Protein AF-B3RI06-F1 (afdb_monomer)

Nearest PDB structures (foldseek):
  4jod-assembly1_A  TM=9.596E-01  e=6.379E-06  Homo sapiens
  4joc-assembly1_A  TM=9.443E-01  e=1.162E-04  Homo sapiens

Secondary structure (DSSP, 8-state):
----------B--SSPPTTSPPP--BHHHHTPPPGGG--------TTS-SPPP-TTHHHHSSS-BPTTBPBTTPBPHHHHHHHHHHHHHHHIIIIIIT--S-SS--GGG-

Solvent-accessible surface area (backbone atoms only — not comparable to full-atom values): 7057 Å² total; per-residue (Å²): 140,85,88,86,89,79,80,82,53,50,51,42,59,74,70,82,68,84,100,53,87,77,69,78,40,45,35,89,66,37,63,45,82,56,79,93,69,68,71,95,79,83,74,54,33,98,87,70,47,71,58,68,84,71,71,61,57,67,77,48,52,76,85,40,70,41,55,52,64,27,53,28,54,39,71,22,38,69,11,53,49,52,50,51,55,49,50,50,54,50,40,50,49,35,28,73,70,59,66,73,47,69,97,60,96,50,83,93,80,110

Foldseek 3Di:
DDDDDDDFFDWAAQDDDPPDDFDADACVAWVDDDPVLDDDDAAADPVRHHHDDPPPCVVRFDPDQGHNGDGHGGHTPRRSVVVVVVVVVCCCPCCVPPVQDDPDDDPVSD

InterPro domains:
  IPR000560 Histidine phosphatase superfamily, clade-2 [PF00328] (3-106)
  IPR029033 Histidine phosphatase superfamily [G3DSA:3.40.50.1240] (1-110)
  IPR029033 Histidine phosphatase superfamily [SSF53254] (2-106)
  IPR050645 Histidine Acid Phosphatase [PTHR11567] (2-104)

Structure (mmCIF, N/CA/C/O backbone):
data_AF-B3RI06-F1
#
_entry.id   AF-B3RI06-F1
#
loop_
_atom_site.group_PDB
_atom_site.id
_atom_site.type_symbol
_atom_site.label_atom_id
_atom_site.label_alt_id
_atom_site.label_comp_id
_atom_site.label_asym_id
_atom_site.label_entity_id
_atom_site.label_seq_id
_atom_site.pdbx_PDB_ins_code
_atom_site.Cartn_x
_atom_site.Cartn_y
_atom_site.Cartn_z
_atom_site.occupancy
_atom_site.B_iso_or_equiv
_atom_site.auth_seq_id
_atom_site.auth_comp_id
_atom_site.auth_asym_id
_atom_site.auth_atom_id
_atom_site.pdbx_PDB_model_num
ATOM 1 N N . MET A 1 1 ? -16.740 -8.409 15.756 1.00 88.62 1 MET A N 1
ATOM 2 C CA . MET A 1 1 ? -15.385 -8.820 15.325 1.00 88.62 1 MET A CA 1
ATOM 3 C C . MET A 1 1 ? -15.342 -8.844 13.807 1.00 88.62 1 MET A C 1
ATOM 5 O O . MET A 1 1 ? -16.287 -9.336 13.200 1.00 88.62 1 MET A O 1
ATOM 9 N N . ALA A 1 2 ? -14.279 -8.312 13.210 1.00 94.56 2 ALA A N 1
ATOM 10 C CA . ALA A 1 2 ? -14.019 -8.367 11.774 1.00 94.56 2 ALA A CA 1
ATOM 11 C C . ALA A 1 2 ? -12.557 -8.783 11.551 1.00 94.56 2 ALA A C 1
ATOM 13 O O . ALA A 1 2 ? -11.704 -8.475 12.375 1.00 94.56 2 ALA A O 1
ATOM 14 N N . SER A 1 3 ? -12.273 -9.495 10.461 1.00 95.94 3 SER A N 1
ATOM 15 C CA . SER A 1 3 ? -10.911 -9.832 10.037 1.00 95.94 3 SER A CA 1
ATOM 16 C C . SER A 1 3 ? -10.780 -9.517 8.555 1.00 95.94 3 SER A C 1
ATOM 18 O O . SER A 1 3 ? -11.674 -9.839 7.769 1.00 95.94 3 SER A O 1
ATOM 20 N N . VAL A 1 4 ? -9.694 -8.842 8.186 1.00 96.12 4 VAL A N 1
ATOM 21 C CA . VAL A 1 4 ? -9.482 -8.312 6.840 1.00 96.12 4 VAL A CA 1
ATOM 22 C C . VAL A 1 4 ? -8.105 -8.759 6.364 1.00 96.12 4 VAL A C 1
ATOM 24 O O . VAL A 1 4 ? -7.084 -8.313 6.877 1.00 96.12 4 VAL A O 1
ATOM 27 N N . VAL A 1 5 ? -8.078 -9.659 5.380 1.00 97.81 5 VAL A N 1
ATOM 28 C CA . VAL A 1 5 ? -6.846 -10.120 4.725 1.00 97.81 5 VAL A CA 1
ATOM 29 C C . VAL A 1 5 ? -6.794 -9.501 3.338 1.00 97.81 5 VAL A C 1
ATOM 31 O O . VAL A 1 5 ? -7.712 -9.677 2.538 1.00 97.81 5 VAL A O 1
ATOM 34 N N . ILE A 1 6 ? -5.731 -8.749 3.061 1.00 97.56 6 ILE A N 1
ATOM 35 C CA . ILE A 1 6 ? -5.614 -7.939 1.846 1.00 97.56 6 ILE A CA 1
ATOM 36 C C . ILE A 1 6 ? -4.292 -8.208 1.149 1.00 97.56 6 ILE A C 1
ATOM 38 O O . ILE A 1 6 ? -3.263 -8.457 1.776 1.00 97.56 6 ILE A O 1
ATOM 42 N N . ARG A 1 7 ? -4.320 -8.119 -0.179 1.00 97.88 7 ARG A N 1
ATOM 43 C CA . ARG A 1 7 ? -3.106 -7.997 -0.979 1.00 97.88 7 ARG A CA 1
ATOM 44 C C . ARG A 1 7 ? -2.698 -6.525 -1.035 1.00 97.88 7 ARG A C 1
ATOM 46 O O . ARG A 1 7 ? -3.546 -5.641 -0.973 1.00 97.88 7 ARG A O 1
ATOM 53 N N . HIS A 1 8 ? -1.403 -6.279 -1.207 1.00 96.88 8 HIS A N 1
ATOM 54 C CA . HIS A 1 8 ? -0.880 -4.960 -1.561 1.00 96.88 8 HIS A CA 1
ATOM 55 C C . HIS A 1 8 ? -1.549 -4.399 -2.837 1.00 96.88 8 HIS A C 1
ATOM 57 O O . HIS A 1 8 ? -2.010 -5.159 -3.697 1.00 96.88 8 HIS A O 1
ATOM 63 N N . GLY A 1 9 ? -1.509 -3.075 -3.001 1.00 97.56 9 GLY A N 1
ATOM 64 C CA . GLY A 1 9 ? -1.920 -2.395 -4.232 1.00 97.56 9 GLY A CA 1
ATOM 65 C C . GLY A 1 9 ? -0.992 -2.666 -5.424 1.00 97.56 9 GLY A C 1
ATOM 66 O O . GLY A 1 9 ? -0.087 -3.503 -5.367 1.00 97.56 9 GLY A O 1
ATOM 67 N N . SER A 1 10 ? -1.219 -1.953 -6.524 1.00 97.50 10 SER A N 1
ATOM 68 C CA . SER A 1 10 ? -0.447 -2.075 -7.769 1.00 97.50 10 SER A CA 1
ATOM 69 C C . SER A 1 10 ? 1.034 -1.723 -7.590 1.00 97.50 10 SER A C 1
ATOM 71 O O . SER A 1 10 ? 1.383 -0.670 -7.048 1.00 97.50 10 SER A O 1
ATOM 73 N N . ARG A 1 11 ? 1.913 -2.597 -8.091 1.00 95.00 11 ARG A N 1
ATOM 74 C CA . ARG A 1 11 ? 3.374 -2.492 -7.964 1.00 95.00 11 ARG A CA 1
ATOM 75 C C . ARG A 1 11 ? 4.062 -2.550 -9.324 1.00 95.00 11 ARG A C 1
ATOM 77 O O . ARG A 1 11 ? 3.479 -3.053 -10.284 1.00 95.00 11 ARG A O 1
ATOM 84 N N . THR A 1 12 ? 5.310 -2.098 -9.385 1.00 93.62 12 THR A N 1
ATOM 85 C CA . THR A 1 12 ? 6.201 -2.403 -10.509 1.00 93.62 12 THR A CA 1
ATOM 86 C C . THR A 1 12 ? 6.465 -3.914 -10.567 1.00 93.62 12 THR A C 1
ATOM 88 O O . THR A 1 12 ? 6.370 -4.611 -9.546 1.00 93.62 12 THR A O 1
ATOM 91 N N . PRO A 1 13 ? 6.752 -4.475 -11.753 1.00 91.31 13 PRO A N 1
ATOM 92 C CA . PRO A 1 13 ? 6.988 -5.900 -11.896 1.00 91.31 13 PRO A CA 1
ATOM 93 C C . PRO A 1 13 ? 8.223 -6.329 -11.107 1.00 91.31 13 PRO A C 1
ATOM 95 O O . PRO A 1 13 ? 9.190 -5.590 -10.956 1.00 91.31 13 PRO A O 1
ATOM 98 N N . VAL 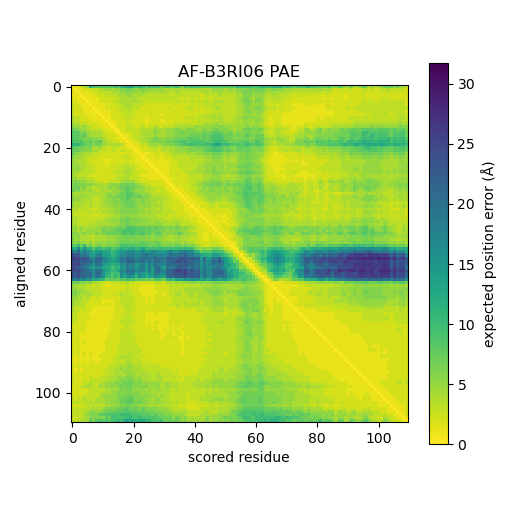A 1 14 ? 8.183 -7.563 -10.618 1.00 87.38 14 VAL A N 1
ATOM 99 C CA . VAL A 1 14 ? 9.303 -8.194 -9.907 1.00 87.38 14 VAL A CA 1
ATOM 100 C C . VAL A 1 14 ? 10.366 -8.714 -10.883 1.00 87.38 14 VAL A C 1
ATOM 102 O O . VAL A 1 14 ? 11.554 -8.753 -10.573 1.00 87.38 14 VAL A O 1
ATOM 105 N N . ALA A 1 15 ? 9.944 -9.117 -12.079 1.00 83.94 15 ALA A N 1
ATOM 106 C CA . ALA A 1 15 ? 10.814 -9.599 -13.137 1.00 83.94 15 ALA A CA 1
ATOM 107 C C . ALA A 1 15 ? 10.301 -9.111 -14.492 1.00 83.94 15 ALA A C 1
ATOM 109 O O . ALA A 1 15 ? 9.101 -8.910 -14.680 1.00 83.94 15 ALA A O 1
ATOM 110 N N . THR A 1 16 ? 11.221 -8.935 -15.431 1.00 86.19 16 THR A N 1
ATOM 111 C CA . THR A 1 16 ? 10.913 -8.619 -16.823 1.00 86.19 16 THR A CA 1
ATOM 112 C C . THR A 1 16 ? 10.733 -9.901 -17.627 1.00 86.19 16 THR A C 1
ATOM 114 O O . THR A 1 16 ? 11.309 -10.944 -17.307 1.00 86.19 16 THR A O 1
ATOM 117 N N . THR A 1 17 ? 9.928 -9.828 -18.682 1.00 87.38 17 THR A N 1
ATOM 118 C CA . THR A 1 17 ? 9.761 -10.936 -19.622 1.00 87.38 17 THR A CA 1
ATOM 119 C C . THR A 1 17 ? 10.968 -10.985 -20.565 1.00 87.38 17 THR A C 1
ATOM 121 O O . THR A 1 17 ? 11.254 -9.977 -21.217 1.00 87.38 17 THR A O 1
ATOM 124 N N . PRO A 1 18 ? 11.687 -12.119 -20.663 1.00 87.25 18 PRO A N 1
ATOM 125 C CA . PRO A 1 18 ? 12.792 -12.263 -21.607 1.00 87.25 18 PRO A CA 1
ATOM 126 C C . PRO A 1 18 ? 12.326 -12.061 -23.052 1.00 87.25 18 PRO A C 1
ATOM 128 O O . PRO A 1 18 ? 11.214 -12.450 -23.402 1.00 87.25 18 PRO A O 1
ATOM 131 N N . ASN A 1 19 ? 13.194 -11.499 -23.898 1.00 90.12 19 ASN A N 1
ATOM 132 C CA . ASN A 1 19 ? 12.952 -11.305 -25.336 1.00 90.12 19 ASN A CA 1
ATOM 133 C C . ASN A 1 19 ? 11.704 -10.466 -25.673 1.00 90.12 19 ASN A C 1
ATOM 135 O O . ASN A 1 19 ? 11.150 -10.588 -26.762 1.00 90.12 19 ASN A O 1
ATOM 139 N N . CYS A 1 20 ? 11.269 -9.613 -24.745 1.00 90.38 20 CYS A N 1
ATOM 140 C CA . CYS A 1 20 ? 10.166 -8.683 -24.941 1.00 90.38 20 CYS A CA 1
ATOM 141 C C . CYS A 1 20 ? 10.651 -7.249 -24.724 1.00 90.38 20 CYS A C 1
ATOM 143 O O . CYS A 1 20 ? 11.519 -6.992 -23.881 1.00 90.38 20 CYS A O 1
ATOM 145 N N . GLU A 1 21 ? 10.083 -6.306 -25.472 1.00 92.38 21 GLU A N 1
ATOM 146 C CA . GLU A 1 21 ? 10.329 -4.893 -25.223 1.00 92.38 21 GLU A CA 1
ATOM 147 C C . GLU A 1 21 ? 9.819 -4.510 -23.826 1.00 92.38 21 GLU A C 1
ATOM 149 O O . GLU A 1 21 ? 8.685 -4.802 -23.444 1.00 92.38 21 GLU A O 1
ATOM 154 N N . GLN A 1 22 ? 10.668 -3.838 -23.047 1.00 91.00 22 GLN A N 1
ATOM 155 C CA . GLN A 1 22 ? 10.277 -3.354 -21.730 1.00 91.00 22 GLN A CA 1
ATOM 156 C C . GLN A 1 22 ? 9.443 -2.075 -21.839 1.00 91.00 22 GLN A C 1
ATOM 158 O O . GLN A 1 22 ? 9.837 -1.108 -22.502 1.00 91.00 22 GLN A O 1
ATOM 163 N N . ALA A 1 23 ? 8.336 -2.047 -21.095 1.00 93.50 23 ALA A N 1
ATOM 164 C CA . ALA A 1 23 ? 7.603 -0.820 -20.812 1.00 93.50 23 ALA A CA 1
ATOM 165 C C . ALA A 1 23 ? 8.480 0.174 -20.032 1.00 93.50 23 ALA A C 1
ATOM 167 O O . ALA A 1 23 ? 9.400 -0.221 -19.313 1.00 93.50 23 ALA A O 1
ATOM 168 N N . ASN A 1 24 ? 8.183 1.465 -20.172 1.00 95.50 24 ASN A N 1
ATOM 169 C CA . ASN A 1 24 ? 8.847 2.509 -19.401 1.00 95.50 24 ASN A CA 1
ATOM 170 C C . ASN A 1 24 ? 8.169 2.689 -18.032 1.00 95.50 24 ASN A C 1
ATOM 172 O O . ASN A 1 24 ? 7.019 3.114 -17.955 1.00 95.50 24 ASN A O 1
ATOM 176 N N . TRP A 1 25 ? 8.897 2.388 -16.964 1.00 94.88 25 TRP A N 1
ATOM 177 C CA . TRP A 1 25 ? 8.513 2.547 -15.564 1.00 94.88 25 TRP A CA 1
ATOM 178 C C . TRP A 1 25 ? 9.189 3.792 -14.987 1.00 94.88 25 TRP A C 1
ATOM 180 O O . TRP A 1 25 ? 10.208 3.686 -14.308 1.00 94.88 25 TRP A O 1
ATOM 190 N N . ASP A 1 26 ? 8.640 4.966 -15.300 1.00 96.81 26 ASP A N 1
ATOM 191 C CA . ASP A 1 26 ? 9.187 6.265 -14.890 1.00 96.81 26 ASP A CA 1
ATOM 192 C C . ASP A 1 26 ? 9.117 6.462 -13.368 1.00 96.81 26 ASP A C 1
ATOM 194 O O . ASP A 1 26 ? 8.035 6.634 -12.792 1.00 96.81 26 ASP A O 1
ATOM 198 N N . SER A 1 27 ? 10.278 6.462 -12.712 1.00 95.12 27 SER A N 1
ATOM 199 C CA . SER A 1 27 ? 10.368 6.605 -11.257 1.00 95.12 27 SER A CA 1
ATOM 200 C C . SER A 1 27 ? 9.915 7.969 -10.749 1.00 95.12 27 SER A C 1
ATOM 202 O O . SER A 1 27 ? 9.423 8.050 -9.626 1.00 95.12 27 SER A O 1
ATOM 204 N N . SER A 1 28 ? 10.040 9.025 -11.559 1.00 96.06 28 SER A N 1
ATOM 205 C CA . SER A 1 28 ? 9.639 10.381 -11.163 1.00 96.06 28 SER A CA 1
ATOM 206 C C . SER A 1 28 ? 8.121 10.531 -11.035 1.00 96.06 28 SER A C 1
ATOM 208 O O . SER A 1 28 ? 7.643 11.399 -10.306 1.00 96.06 28 SER A O 1
ATOM 210 N N . ILE A 1 29 ? 7.359 9.660 -11.702 1.00 94.69 29 ILE A N 1
ATOM 211 C CA . ILE A 1 29 ? 5.893 9.662 -11.695 1.00 94.69 29 ILE A CA 1
ATOM 212 C C . ILE A 1 29 ? 5.358 8.557 -10.781 1.00 94.69 29 ILE A C 1
ATOM 214 O O . ILE A 1 29 ? 4.442 8.778 -9.990 1.00 94.69 29 ILE A O 1
ATOM 218 N N . LEU A 1 30 ? 5.915 7.349 -10.884 1.00 96.31 30 LEU A N 1
ATOM 219 C CA . LEU A 1 30 ? 5.331 6.164 -10.257 1.00 96.31 30 LEU A CA 1
ATOM 220 C C . LEU A 1 30 ? 5.651 6.028 -8.769 1.00 96.31 30 LEU A C 1
ATOM 222 O O . LEU A 1 30 ? 4.840 5.442 -8.053 1.00 96.31 30 LEU A O 1
ATOM 226 N N . LEU A 1 31 ? 6.799 6.536 -8.310 1.00 93.94 31 LEU A N 1
ATOM 227 C CA . LEU A 1 31 ? 7.271 6.382 -6.927 1.00 93.94 31 LEU A CA 1
ATOM 228 C C . LEU A 1 31 ? 7.040 7.638 -6.075 1.00 93.94 31 LEU A C 1
ATOM 230 O O . LEU A 1 31 ? 7.743 7.868 -5.094 1.00 93.94 31 LEU A O 1
ATOM 234 N N . GLN A 1 32 ? 6.058 8.457 -6.448 1.00 93.81 32 GLN A N 1
ATOM 235 C CA . GLN A 1 32 ? 5.634 9.597 -5.640 1.00 93.81 32 GLN A CA 1
ATOM 236 C C . GLN A 1 32 ? 4.832 9.146 -4.411 1.00 93.81 32 GLN A C 1
ATOM 238 O O . GLN A 1 32 ? 4.150 8.118 -4.434 1.00 93.81 32 GLN A O 1
ATOM 243 N N . THR A 1 33 ? 4.872 9.953 -3.354 1.00 90.56 33 THR A N 1
ATOM 244 C CA . THR A 1 33 ? 4.048 9.773 -2.152 1.00 90.56 33 THR A CA 1
ATOM 245 C C . THR A 1 33 ? 2.709 10.479 -2.326 1.00 90.56 33 THR A C 1
ATOM 247 O O . THR A 1 33 ? 2.678 11.655 -2.684 1.00 90.56 33 THR A O 1
ATOM 250 N N . LEU A 1 34 ? 1.602 9.793 -2.034 1.00 93.00 34 LEU A N 1
ATOM 251 C CA . LEU A 1 34 ? 0.293 10.434 -1.923 1.00 93.00 34 LEU A CA 1
ATOM 252 C C . LEU A 1 34 ? 0.191 11.211 -0.602 1.00 93.00 34 LEU A C 1
ATOM 254 O O . LEU A 1 34 ? 0.211 10.580 0.455 1.00 93.00 34 LEU A O 1
ATOM 258 N N . PRO A 1 35 ? 0.011 12.547 -0.622 1.00 92.44 35 PRO A N 1
ATOM 259 C CA . PRO A 1 35 ? -0.016 13.344 0.607 1.00 92.44 35 PRO A CA 1
ATOM 260 C C . PRO A 1 35 ? -1.112 12.917 1.590 1.00 92.44 35 PRO A C 1
ATOM 262 O O . PRO A 1 35 ? -0.900 12.909 2.795 1.00 92.44 35 PRO A O 1
ATOM 265 N N . HIS A 1 36 ? -2.282 12.513 1.089 1.00 92.38 36 HIS A N 1
ATOM 266 C CA . HIS A 1 36 ? -3.402 12.049 1.919 1.00 92.38 36 HIS A CA 1
ATOM 267 C C . HIS A 1 36 ? -3.295 10.583 2.357 1.00 92.38 36 HIS A C 1
ATOM 269 O O . HIS A 1 36 ? -4.190 10.093 3.042 1.00 92.38 36 HIS A O 1
ATOM 275 N N . ALA A 1 37 ? -2.246 9.877 1.937 1.00 91.56 37 ALA A N 1
ATOM 276 C CA . ALA A 1 37 ? -1.917 8.540 2.419 1.00 91.56 37 ALA A CA 1
ATOM 277 C C . ALA A 1 37 ? -0.771 8.562 3.444 1.00 91.56 37 ALA A C 1
ATOM 279 O O . ALA A 1 37 ? -0.399 7.502 3.947 1.00 91.56 37 ALA A O 1
ATOM 280 N N . ASP A 1 38 ? -0.209 9.740 3.744 1.00 91.38 38 ASP A N 1
ATOM 281 C CA . ASP A 1 38 ? 0.861 9.867 4.725 1.00 91.38 38 ASP A CA 1
ATOM 282 C C . ASP A 1 38 ? 0.331 9.577 6.132 1.00 91.38 38 ASP A C 1
ATOM 284 O O . ASP A 1 38 ? -0.621 10.192 6.618 1.00 91.38 38 ASP A O 1
ATOM 288 N N . CYS A 1 39 ? 0.927 8.577 6.770 1.00 91.31 39 CYS A N 1
ATOM 289 C CA . CYS A 1 39 ? 0.521 8.093 8.077 1.00 91.31 39 CYS A CA 1
ATOM 290 C C . CYS A 1 39 ? 1.769 7.607 8.822 1.00 91.31 39 CYS A C 1
ATOM 292 O O . CYS A 1 39 ? 2.316 6.548 8.484 1.00 91.31 39 CYS A O 1
ATOM 294 N N . PRO A 1 40 ? 2.245 8.365 9.826 1.00 93.69 40 PRO A N 1
ATOM 295 C CA . PRO A 1 40 ? 3.386 7.959 10.630 1.00 93.69 40 PRO A CA 1
ATOM 296 C C . PRO A 1 40 ? 3.114 6.625 11.324 1.00 93.69 40 PRO A C 1
ATOM 298 O O . PRO A 1 40 ? 2.138 6.474 12.056 1.00 93.69 40 PRO A O 1
ATOM 301 N N . HIS A 1 41 ? 3.996 5.655 11.107 1.00 93.50 41 HIS A N 1
ATOM 302 C CA . HIS A 1 41 ? 3.888 4.326 11.695 1.00 93.50 41 HIS A CA 1
ATOM 303 C C . HIS A 1 41 ? 5.273 3.767 12.023 1.00 93.50 41 HIS A C 1
ATOM 305 O O . HIS A 1 41 ? 6.290 4.211 11.487 1.00 93.50 41 HIS A O 1
ATOM 311 N N . LYS A 1 42 ? 5.310 2.775 12.917 1.00 94.19 42 LYS A N 1
ATOM 312 C CA . LYS A 1 42 ? 6.527 2.055 13.298 1.00 94.19 42 LYS A CA 1
ATOM 313 C C . LYS A 1 42 ? 6.329 0.565 13.062 1.00 94.19 42 LYS A C 1
ATOM 315 O O . LYS A 1 42 ? 5.326 -0.001 13.483 1.00 94.19 42 LYS A O 1
ATOM 320 N N . VAL A 1 43 ? 7.313 -0.068 12.433 1.00 93.19 43 VAL A N 1
ATOM 321 C CA . VAL A 1 43 ? 7.369 -1.525 12.289 1.00 93.19 43 VAL A CA 1
ATOM 322 C C . VAL A 1 43 ? 8.169 -2.104 13.457 1.00 93.19 43 VAL A C 1
ATOM 324 O O . VAL A 1 43 ? 9.247 -1.608 13.786 1.00 93.19 43 VAL A O 1
ATOM 327 N N . VAL A 1 44 ? 7.629 -3.139 14.097 1.00 94.75 44 VAL A N 1
ATOM 328 C CA . VAL A 1 44 ? 8.230 -3.844 15.241 1.00 94.75 44 VAL A CA 1
ATOM 329 C C . VAL A 1 44 ? 8.104 -5.354 15.049 1.00 94.75 44 VAL A C 1
ATOM 331 O O . VAL A 1 44 ? 7.324 -5.816 14.212 1.00 94.75 44 VAL A O 1
ATOM 334 N N . SER A 1 45 ? 8.887 -6.131 15.791 1.00 94.81 45 SER A N 1
ATOM 335 C CA . SER A 1 45 ? 8.709 -7.583 15.876 1.00 94.81 45 SER A CA 1
ATOM 336 C C . SER A 1 45 ? 7.462 -7.950 16.695 1.00 94.81 45 SER A C 1
ATOM 338 O O . SER A 1 45 ? 6.866 -7.107 17.365 1.00 94.81 45 SER A O 1
ATOM 340 N N . LEU A 1 46 ? 7.051 -9.223 16.643 1.00 94.62 46 LEU A N 1
ATOM 341 C CA . LEU A 1 46 ? 5.840 -9.713 17.324 1.00 94.62 46 LEU A CA 1
ATOM 342 C C . LEU A 1 46 ? 5.888 -9.565 18.855 1.00 94.62 46 LEU A C 1
ATOM 344 O O . LEU A 1 46 ? 4.847 -9.464 19.491 1.00 94.62 46 LEU A O 1
ATOM 348 N N . ASP A 1 47 ? 7.083 -9.543 19.438 1.00 95.31 47 ASP A N 1
ATOM 349 C CA . ASP A 1 47 ? 7.341 -9.310 20.863 1.00 95.31 47 ASP A CA 1
ATOM 350 C C . ASP A 1 47 ? 7.491 -7.815 21.216 1.00 95.31 47 ASP A C 1
ATOM 352 O O . ASP A 1 47 ? 7.864 -7.475 22.337 1.00 95.31 47 ASP A O 1
ATOM 356 N N . GLY A 1 48 ? 7.221 -6.908 20.269 1.00 92.94 48 GLY A N 1
ATOM 357 C CA . GLY A 1 48 ? 7.369 -5.459 20.447 1.00 92.94 48 GLY A CA 1
ATOM 358 C C . GLY A 1 48 ? 8.815 -4.956 20.367 1.00 92.94 48 GLY A C 1
ATOM 359 O O . GLY A 1 48 ? 9.071 -3.770 20.588 1.00 92.94 48 GLY A O 1
ATOM 360 N N . GLY A 1 49 ? 9.760 -5.839 20.043 1.00 94.94 49 GLY A N 1
ATOM 361 C CA . GLY A 1 49 ? 11.163 -5.517 19.817 1.00 94.94 49 GLY A CA 1
ATOM 362 C C . GLY A 1 49 ? 11.435 -4.746 18.510 1.00 94.94 49 GLY A C 1
ATOM 363 O O . GLY A 1 49 ? 10.527 -4.231 17.849 1.00 94.94 49 GLY A O 1
ATOM 364 N N . PRO A 1 50 ? 12.715 -4.602 18.127 1.00 94.75 50 PRO A N 1
ATOM 365 C CA . PRO A 1 50 ? 13.100 -3.881 16.917 1.00 94.75 50 PRO A CA 1
ATOM 366 C C . PRO A 1 50 ? 12.568 -4.551 15.641 1.00 94.75 50 PRO A C 1
ATOM 368 O O . PRO A 1 50 ? 12.323 -5.755 15.600 1.00 94.75 50 PRO A O 1
ATOM 371 N N . GLN A 1 51 ? 12.428 -3.762 14.571 1.00 92.69 51 GLN A N 1
ATOM 372 C CA . GLN A 1 51 ? 12.045 -4.262 13.250 1.00 92.69 51 GLN A CA 1
ATOM 373 C C . GLN A 1 51 ? 12.968 -5.421 12.816 1.00 92.69 51 GLN A C 1
ATOM 375 O O . GLN A 1 51 ? 14.188 -5.232 12.760 1.00 92.69 51 GLN A O 1
ATOM 380 N N . PRO A 1 52 ? 12.416 -6.601 12.473 1.00 89.94 52 PRO A N 1
ATOM 381 C CA . PRO A 1 52 ? 13.203 -7.712 11.951 1.00 89.94 52 PRO A 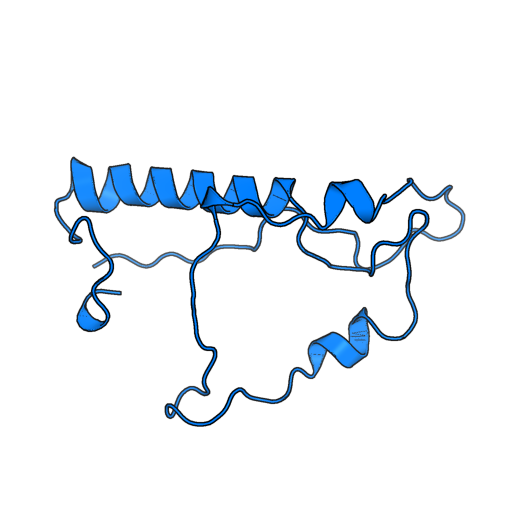CA 1
ATOM 382 C C . PRO A 1 52 ? 13.938 -7.345 10.652 1.00 89.94 52 PRO A C 1
ATOM 384 O O . PRO A 1 52 ? 13.445 -6.516 9.879 1.00 89.94 52 PRO A O 1
ATOM 387 N N . PRO A 1 53 ? 15.084 -7.983 10.358 1.00 85.56 53 PRO A N 1
ATOM 388 C CA . PRO A 1 53 ? 15.813 -7.730 9.122 1.00 85.56 53 PRO A CA 1
ATOM 389 C C . PRO A 1 53 ? 14.946 -8.032 7.892 1.00 85.56 53 PRO A C 1
ATOM 391 O O . PRO A 1 53 ? 14.337 -9.098 7.770 1.00 85.56 53 PRO A O 1
ATOM 394 N N . LEU A 1 54 ? 14.914 -7.084 6.953 1.00 78.06 54 LEU A N 1
ATOM 395 C CA . LEU A 1 54 ? 14.191 -7.202 5.688 1.00 78.06 54 LEU A CA 1
ATOM 396 C C . LEU A 1 54 ? 14.973 -8.096 4.716 1.00 78.06 54 LEU A C 1
ATOM 398 O O . LEU A 1 54 ? 15.671 -7.630 3.820 1.00 78.06 54 LEU A O 1
ATOM 402 N N . ASN A 1 55 ? 14.844 -9.412 4.874 1.00 67.12 55 ASN A N 1
ATOM 403 C CA . ASN A 1 55 ? 15.524 -10.377 4.001 1.00 67.12 55 ASN A CA 1
ATOM 404 C C . ASN A 1 55 ? 15.018 -10.335 2.540 1.00 67.12 55 ASN A C 1
ATOM 406 O O . ASN A 1 55 ? 15.701 -10.815 1.638 1.00 67.12 55 ASN A O 1
ATOM 410 N N . PHE A 1 56 ? 13.840 -9.748 2.288 1.00 59.78 56 PHE A N 1
ATOM 411 C CA . PHE A 1 56 ? 13.234 -9.650 0.953 1.00 59.78 56 PHE A CA 1
ATOM 412 C C . PHE A 1 56 ? 13.824 -8.539 0.078 1.00 59.78 56 PHE A C 1
ATOM 414 O O . PHE A 1 56 ? 13.927 -8.724 -1.136 1.00 59.78 56 PHE A O 1
ATOM 421 N N . ASP A 1 57 ? 14.272 -7.427 0.665 1.00 54.78 57 ASP A N 1
ATOM 422 C CA . ASP A 1 57 ? 14.871 -6.333 -0.109 1.00 54.78 57 ASP A CA 1
ATOM 423 C C . ASP A 1 57 ? 16.185 -6.761 -0.771 1.00 54.78 57 ASP A C 1
ATOM 425 O O . ASP A 1 57 ? 16.525 -6.298 -1.857 1.00 54.78 57 ASP A O 1
ATOM 429 N N . LEU A 1 58 ? 16.888 -7.726 -0.177 1.00 50.03 58 LEU A N 1
ATOM 430 C CA . LEU A 1 58 ? 18.113 -8.295 -0.735 1.00 50.03 58 LEU A CA 1
ATOM 431 C C . LEU A 1 58 ? 17.873 -9.195 -1.957 1.00 50.03 58 LEU A C 1
ATOM 433 O O . LEU A 1 58 ? 18.762 -9.291 -2.798 1.00 50.03 58 LEU A O 1
ATOM 437 N N . ALA A 1 59 ? 16.701 -9.828 -2.074 1.00 53.50 59 ALA A N 1
ATOM 438 C CA . ALA A 1 59 ? 16.387 -10.749 -3.170 1.00 53.50 59 ALA A CA 1
ATOM 439 C C . ALA A 1 59 ? 15.756 -10.051 -4.389 1.00 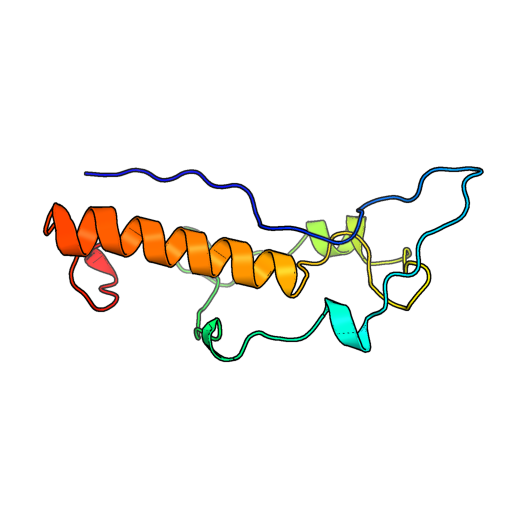53.50 59 ALA A C 1
ATOM 441 O O . ALA A 1 59 ? 15.897 -10.534 -5.512 1.00 53.50 59 ALA A O 1
ATOM 442 N N . TYR A 1 60 ? 15.065 -8.923 -4.178 1.00 55.88 60 TYR A N 1
ATOM 443 C CA . TYR A 1 60 ? 14.347 -8.205 -5.236 1.00 55.88 60 TYR A CA 1
ATOM 444 C C . TYR A 1 60 ? 15.030 -6.910 -5.700 1.00 55.88 60 TYR A C 1
ATOM 446 O O . TYR A 1 60 ? 14.921 -6.583 -6.881 1.00 55.88 60 TYR A O 1
ATOM 454 N N . ASN A 1 61 ? 15.747 -6.188 -4.825 1.00 55.56 61 ASN A N 1
ATOM 455 C CA . ASN A 1 61 ? 16.216 -4.831 -5.143 1.00 55.56 61 ASN A CA 1
ATOM 456 C C . ASN A 1 61 ? 17.663 -4.729 -5.629 1.00 55.56 61 ASN A C 1
ATOM 458 O O . ASN A 1 61 ? 18.001 -3.708 -6.220 1.00 55.56 61 ASN A O 1
ATOM 462 N N . LYS A 1 62 ? 18.534 -5.718 -5.388 1.00 53.06 62 LYS A N 1
ATOM 463 C CA . LYS A 1 62 ? 19.975 -5.474 -5.574 1.00 53.06 62 LYS A CA 1
ATOM 464 C C . LYS A 1 62 ? 20.398 -5.208 -7.024 1.00 53.06 62 LYS A C 1
ATOM 466 O O . LYS A 1 62 ? 21.262 -4.364 -7.216 1.00 53.06 62 LYS A O 1
ATOM 471 N N . ASP A 1 63 ? 19.746 -5.816 -8.023 1.00 56.06 63 ASP A N 1
ATOM 472 C CA . ASP A 1 63 ? 20.301 -5.827 -9.391 1.00 56.06 63 A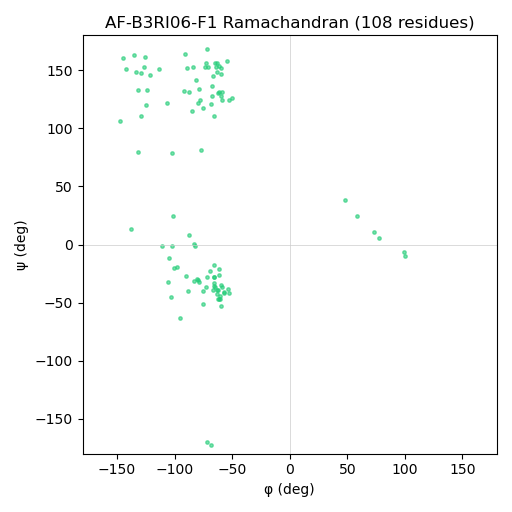SP A CA 1
ATOM 473 C C . ASP A 1 63 ? 19.287 -5.584 -10.533 1.00 56.06 63 ASP A C 1
ATOM 475 O O . ASP A 1 63 ? 19.599 -5.841 -11.696 1.00 56.06 63 ASP A O 1
ATOM 479 N N . LYS A 1 64 ? 18.057 -5.113 -10.258 1.00 73.56 64 LYS A N 1
ATOM 480 C CA . LYS A 1 64 ? 17.017 -4.942 -11.302 1.00 73.56 64 LYS A CA 1
ATOM 481 C C . LYS A 1 64 ? 16.324 -3.583 -11.259 1.00 73.56 64 LYS A C 1
ATOM 483 O O . LYS A 1 64 ? 15.194 -3.451 -10.790 1.00 73.56 64 LYS A O 1
ATOM 488 N N . VAL A 1 65 ? 17.001 -2.583 -11.816 1.00 88.44 65 VAL A N 1
ATOM 489 C CA . VAL A 1 65 ? 16.374 -1.316 -12.207 1.00 88.44 65 VAL A CA 1
ATOM 490 C C . VAL A 1 65 ? 15.660 -1.527 -13.543 1.00 88.44 65 VAL A C 1
ATOM 492 O O . VAL A 1 65 ? 16.268 -1.948 -14.527 1.00 88.44 65 VAL A O 1
ATOM 495 N N . LEU A 1 66 ? 14.354 -1.280 -13.566 1.00 91.25 66 LEU A N 1
ATOM 496 C CA . LEU A 1 66 ? 13.525 -1.367 -14.764 1.00 91.25 66 LEU A CA 1
ATOM 497 C C . LEU A 1 66 ? 13.820 -0.182 -15.695 1.00 91.25 66 LEU A C 1
ATOM 499 O O . LEU A 1 66 ? 14.238 0.888 -15.245 1.00 91.25 66 LEU A O 1
ATOM 503 N N . LYS A 1 67 ? 13.544 -0.337 -16.998 1.00 93.69 67 LYS A N 1
ATOM 504 C CA . LYS A 1 67 ? 13.530 0.800 -17.937 1.00 93.69 67 LYS A CA 1
ATOM 505 C C . LYS A 1 67 ? 12.663 1.920 -17.347 1.00 93.69 67 LYS A C 1
ATOM 507 O O . LYS A 1 67 ? 11.524 1.650 -16.990 1.00 93.69 67 LYS A O 1
ATOM 512 N N . GLY A 1 68 ? 13.200 3.135 -17.231 1.00 93.56 68 GLY A N 1
ATOM 513 C CA . GLY A 1 68 ? 12.525 4.280 -16.597 1.00 93.56 68 GLY A CA 1
ATOM 514 C C . GLY A 1 68 ? 12.935 4.565 -15.144 1.00 93.56 68 GLY A C 1
ATOM 515 O O . GLY A 1 68 ? 12.555 5.601 -14.606 1.00 93.56 68 GLY A O 1
ATOM 516 N N . GLY A 1 69 ? 13.755 3.706 -14.528 1.00 92.50 69 GLY A N 1
ATOM 517 C CA . GLY A 1 69 ? 14.431 3.994 -13.255 1.00 92.50 69 GLY A CA 1
ATOM 518 C C . GLY A 1 69 ? 13.786 3.382 -12.011 1.00 92.50 69 GLY A C 1
ATOM 519 O O . GLY A 1 69 ? 14.405 3.381 -10.949 1.00 92.50 69 GLY A O 1
ATOM 520 N N . CYS A 1 70 ? 12.583 2.814 -12.110 1.00 92.44 70 CYS A N 1
ATOM 521 C CA . CYS A 1 70 ? 11.965 2.128 -10.975 1.00 92.44 70 CYS A CA 1
ATOM 522 C C . CYS A 1 70 ? 12.710 0.836 -10.589 1.00 92.44 70 CYS A C 1
ATOM 524 O O . CYS A 1 70 ? 12.968 0.003 -11.463 1.00 92.44 70 CYS A O 1
ATOM 526 N N . PRO A 1 71 ? 12.942 0.569 -9.292 1.00 90.00 71 PRO A N 1
ATOM 527 C CA . PRO A 1 71 ? 13.270 -0.773 -8.828 1.00 90.00 71 PRO A CA 1
ATOM 528 C C . PRO A 1 71 ? 12.096 -1.739 -9.050 1.00 90.00 71 PRO A C 1
ATOM 530 O O . PRO A 1 71 ? 10.926 -1.337 -9.125 1.00 90.00 71 PRO A O 1
ATOM 533 N N . GLY A 1 72 ? 12.406 -3.029 -9.146 1.00 89.44 72 GLY A N 1
ATOM 534 C CA . GLY A 1 72 ? 11.398 -4.078 -9.240 1.00 89.44 72 GLY A CA 1
ATOM 535 C C . GLY A 1 72 ? 10.561 -4.215 -7.964 1.00 89.44 72 GLY A C 1
ATOM 536 O O . GLY A 1 72 ? 11.052 -4.056 -6.850 1.00 89.44 72 GLY A O 1
ATOM 537 N N . GLY A 1 73 ? 9.279 -4.541 -8.122 1.00 89.81 73 GLY A N 1
ATOM 538 C CA . GLY A 1 73 ? 8.388 -4.869 -7.010 1.00 89.81 73 GLY A CA 1
ATOM 539 C C . GLY A 1 73 ? 7.931 -3.709 -6.117 1.00 89.81 73 GLY A C 1
ATOM 540 O O . GLY A 1 73 ? 7.325 -3.991 -5.085 1.00 89.81 73 GLY A O 1
ATOM 541 N N . GLN A 1 74 ? 8.158 -2.452 -6.494 1.00 91.81 74 GLN A N 1
ATOM 542 C CA . GLN A 1 74 ? 7.849 -1.263 -5.691 1.00 91.81 74 GLN A CA 1
ATOM 543 C C . GLN A 1 74 ? 6.379 -0.850 -5.784 1.00 91.81 74 GLN A C 1
ATOM 545 O O . GLN A 1 74 ? 5.778 -0.919 -6.857 1.00 91.81 74 GLN A O 1
ATOM 550 N N . LEU A 1 75 ? 5.788 -0.407 -4.670 1.00 94.69 75 LEU A N 1
ATOM 551 C CA . LEU A 1 75 ? 4.420 0.120 -4.650 1.00 94.69 75 LEU A CA 1
ATOM 552 C C . LEU A 1 75 ? 4.348 1.446 -5.415 1.00 94.69 75 LEU A C 1
ATOM 554 O O . LEU A 1 75 ? 5.119 2.362 -5.156 1.00 94.69 75 LEU A O 1
ATOM 558 N N . THR A 1 76 ? 3.408 1.538 -6.353 1.00 96.62 76 THR A N 1
ATOM 559 C CA . THR A 1 76 ? 3.222 2.740 -7.181 1.00 96.62 76 THR A CA 1
ATOM 560 C C . THR A 1 76 ? 2.229 3.713 -6.549 1.00 96.62 76 THR A C 1
ATOM 562 O O . THR A 1 76 ? 1.419 3.307 -5.715 1.00 96.62 76 THR A O 1
ATOM 565 N N . ILE A 1 77 ? 2.213 4.969 -7.005 1.00 97.19 77 ILE A N 1
ATOM 566 C CA . ILE A 1 77 ? 1.203 5.969 -6.617 1.00 97.19 77 ILE A CA 1
ATOM 567 C C . ILE A 1 77 ? -0.237 5.464 -6.849 1.00 97.19 77 ILE A C 1
ATOM 569 O O . ILE A 1 77 ? -1.106 5.630 -5.997 1.00 97.19 77 ILE A O 1
ATOM 573 N N . LEU A 1 78 ? -0.483 4.735 -7.947 1.00 97.31 78 LEU A N 1
ATOM 574 C CA . LEU A 1 78 ? -1.769 4.075 -8.202 1.00 97.31 78 LEU A CA 1
ATOM 575 C C . LEU A 1 78 ? -2.073 3.007 -7.144 1.00 97.31 78 LEU A C 1
ATOM 577 O O . LEU A 1 78 ? -3.204 2.886 -6.677 1.00 97.31 78 LEU A O 1
ATOM 581 N N . GLY A 1 79 ? -1.064 2.220 -6.769 1.00 97.75 79 GLY A N 1
ATOM 582 C CA . GLY A 1 79 ? -1.188 1.220 -5.717 1.00 97.75 79 GLY A CA 1
ATOM 583 C C . GLY A 1 79 ? -1.512 1.830 -4.359 1.00 97.75 79 GLY A C 1
ATOM 584 O O . GLY A 1 79 ? -2.340 1.276 -3.643 1.00 97.75 79 GLY A O 1
ATOM 585 N N . GLN A 1 80 ? -0.919 2.976 -4.027 1.00 97.50 80 GLN A N 1
ATOM 586 C CA . GLN A 1 80 ? -1.258 3.723 -2.814 1.00 97.50 80 GLN A CA 1
ATOM 587 C C . GLN A 1 80 ? -2.727 4.177 -2.842 1.00 97.50 80 GLN A C 1
ATOM 589 O O . GLN A 1 80 ? -3.458 3.920 -1.887 1.00 97.50 80 GLN A O 1
ATOM 594 N N . GLU A 1 81 ? -3.200 4.753 -3.953 1.00 97.94 81 GLU A N 1
ATOM 595 C CA . GLU A 1 81 ? -4.588 5.228 -4.068 1.00 97.94 81 GLU A CA 1
ATOM 596 C C . GLU A 1 81 ? -5.595 4.076 -3.942 1.00 97.94 81 GLU A C 1
ATOM 598 O O . GLU A 1 81 ? -6.611 4.200 -3.262 1.00 97.94 81 GLU A O 1
ATOM 603 N N . GLN A 1 82 ? -5.292 2.909 -4.518 1.00 98.38 82 GLN A N 1
ATOM 604 C CA . GLN A 1 82 ? -6.116 1.706 -4.351 1.00 98.38 82 GLN A CA 1
ATOM 605 C C . GLN A 1 82 ? -6.293 1.325 -2.873 1.00 98.38 82 GLN A C 1
ATOM 607 O O . GLN A 1 82 ? -7.398 0.964 -2.462 1.00 98.38 82 GLN A O 1
ATOM 612 N N . MET A 1 83 ? -5.231 1.433 -2.068 1.00 98.19 83 MET A N 1
ATOM 613 C CA . MET A 1 83 ? -5.290 1.130 -0.635 1.00 98.19 83 MET A CA 1
ATOM 614 C C . MET A 1 83 ? -6.057 2.198 0.148 1.00 98.19 83 MET A C 1
ATOM 616 O O . M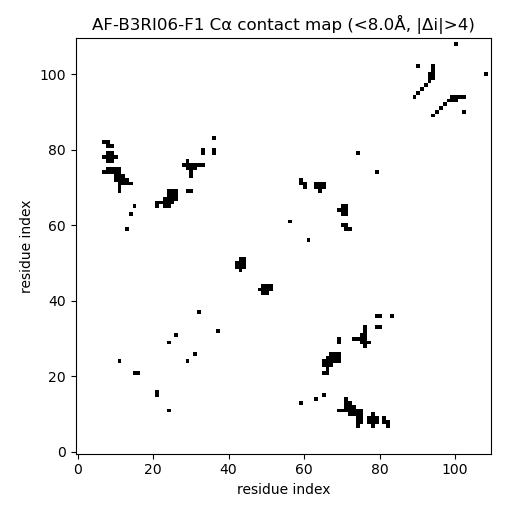ET A 1 83 ? -6.825 1.853 1.044 1.00 98.19 83 MET A O 1
ATOM 620 N N . VAL A 1 84 ? -5.929 3.474 -0.229 1.00 98.06 84 VAL A N 1
ATOM 621 C CA . VAL A 1 84 ? -6.740 4.564 0.341 1.00 98.06 84 VAL A CA 1
ATOM 622 C C . VAL A 1 84 ? -8.226 4.319 0.083 1.00 98.06 84 VAL A C 1
ATOM 624 O O . VAL A 1 84 ? -9.041 4.412 1.000 1.00 98.06 84 VAL A O 1
ATOM 627 N N . GLN A 1 85 ? -8.597 3.972 -1.150 1.00 98.44 85 GLN A N 1
ATOM 628 C CA . GLN A 1 85 ? -9.992 3.711 -1.510 1.00 98.44 85 GLN A CA 1
ATOM 629 C C . GLN A 1 85 ? -10.546 2.472 -0.800 1.00 98.44 85 GLN A C 1
ATOM 631 O O . GLN A 1 85 ? -11.698 2.470 -0.364 1.00 98.44 85 GLN A O 1
ATOM 636 N N . LEU A 1 86 ? -9.723 1.437 -0.604 1.00 98.25 86 LEU A N 1
ATOM 637 C CA . LEU A 1 86 ? -10.088 0.311 0.252 1.00 98.25 86 LEU A CA 1
ATOM 638 C C . LEU A 1 86 ? -10.335 0.767 1.699 1.00 98.25 86 LEU A C 1
ATOM 640 O O . LEU A 1 86 ? -11.366 0.419 2.268 1.00 98.25 86 LEU A O 1
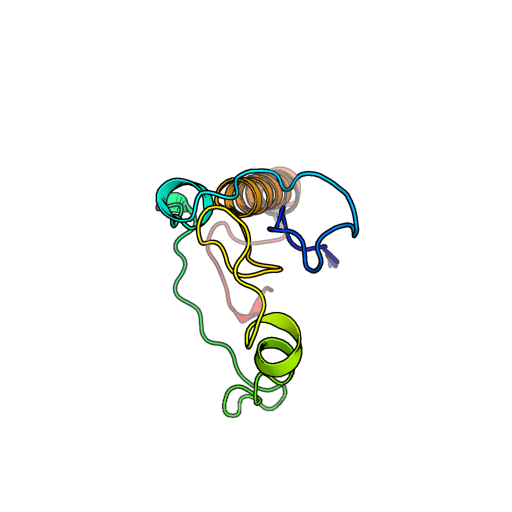ATOM 644 N N . GLY A 1 87 ? -9.447 1.586 2.268 1.00 97.44 87 GLY A N 1
ATOM 645 C CA . GLY A 1 87 ? -9.607 2.153 3.611 1.00 97.44 87 GLY A CA 1
ATOM 646 C C . GLY A 1 87 ? -10.903 2.953 3.774 1.00 97.44 87 GLY A C 1
ATOM 647 O O . GLY A 1 87 ? -11.614 2.773 4.761 1.00 97.44 87 GLY A O 1
ATOM 648 N N . LYS A 1 88 ? -11.276 3.760 2.771 1.00 98.06 88 LYS A N 1
ATOM 649 C CA . LYS A 1 88 ? -12.558 4.490 2.747 1.00 98.06 88 LYS A CA 1
ATOM 650 C C . LYS A 1 88 ? -13.761 3.548 2.789 1.00 98.06 88 LYS A C 1
ATOM 652 O O . LYS A 1 88 ? -14.661 3.747 3.596 1.00 98.06 88 LYS A O 1
ATOM 657 N N . ARG A 1 89 ? -13.742 2.466 2.006 1.00 98.38 89 ARG A N 1
ATOM 658 C CA . ARG A 1 89 ? -14.815 1.454 2.024 1.00 98.38 89 ARG A CA 1
ATOM 659 C C . ARG A 1 89 ? -14.902 0.712 3.359 1.00 98.38 89 ARG A C 1
ATOM 661 O O . ARG A 1 89 ? -15.995 0.379 3.809 1.00 98.38 89 ARG A O 1
ATOM 668 N N . LEU A 1 90 ? -13.762 0.439 3.997 1.00 97.94 90 LEU A N 1
ATOM 669 C CA . LEU A 1 90 ? -13.728 -0.165 5.332 1.00 97.94 90 LEU A CA 1
ATOM 670 C C . LEU A 1 90 ?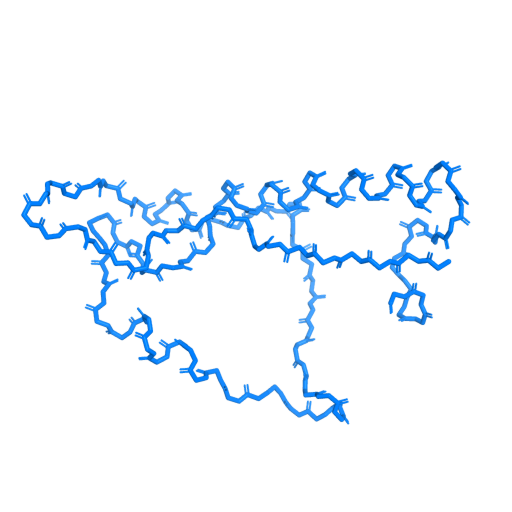 -14.293 0.794 6.387 1.00 97.94 90 LEU A C 1
ATOM 672 O O . LEU A 1 90 ? -15.044 0.348 7.251 1.00 97.94 90 LEU A O 1
ATOM 676 N N . ARG A 1 91 ? -14.004 2.097 6.281 1.00 97.94 91 ARG A N 1
ATOM 677 C CA . ARG A 1 91 ? -14.609 3.139 7.121 1.00 97.94 91 ARG A CA 1
ATOM 678 C C . ARG A 1 91 ? -16.127 3.179 6.960 1.00 97.94 91 ARG A C 1
ATOM 680 O O . ARG A 1 91 ? -16.827 3.029 7.954 1.00 97.94 91 ARG A O 1
ATOM 687 N N . GLU A 1 92 ? -16.628 3.281 5.731 1.00 98.44 92 GLU A N 1
ATOM 688 C CA . GLU A 1 92 ? -18.074 3.276 5.457 1.00 98.44 92 GLU A CA 1
ATOM 689 C C . GLU A 1 92 ? -18.761 2.058 6.086 1.00 98.44 92 GLU A C 1
ATOM 691 O O . GLU A 1 92 ? -19.841 2.153 6.666 1.00 98.44 92 GLU A O 1
ATOM 696 N N . ARG A 1 93 ? -18.120 0.887 5.998 1.00 98.00 93 ARG A N 1
ATOM 697 C CA . ARG A 1 93 ? -18.689 -0.356 6.512 1.00 98.00 93 ARG A CA 1
ATOM 698 C C . ARG A 1 93 ? -18.632 -0.456 8.033 1.00 98.00 93 ARG A C 1
ATOM 700 O O . ARG A 1 93 ? -19.635 -0.801 8.648 1.00 98.00 93 ARG A O 1
ATOM 707 N N . TYR A 1 94 ? -17.465 -0.241 8.631 1.00 98.00 94 TYR A N 1
ATOM 708 C CA . TYR A 1 94 ? -17.213 -0.593 10.031 1.00 98.00 94 TYR A CA 1
ATOM 709 C C . TYR A 1 94 ? -17.301 0.587 10.994 1.00 98.00 94 TYR A C 1
ATOM 711 O O . TYR A 1 94 ? -17.530 0.361 12.176 1.00 98.00 94 TYR A O 1
ATOM 719 N N . ILE A 1 95 ? -17.178 1.819 10.507 1.00 97.50 95 ILE A N 1
ATOM 720 C CA . ILE A 1 95 ? -17.409 3.021 11.309 1.00 97.50 95 ILE A CA 1
ATOM 721 C C . ILE A 1 95 ? -18.849 3.474 11.067 1.00 97.50 95 ILE A C 1
ATOM 723 O O . ILE A 1 95 ? -19.673 3.359 11.965 1.00 97.50 95 ILE A O 1
ATOM 727 N N . ASP A 1 96 ? -19.193 3.858 9.836 1.00 97.94 96 ASP A N 1
ATOM 728 C CA . ASP A 1 96 ? -20.443 4.591 9.588 1.00 97.94 96 ASP A CA 1
ATOM 729 C C . ASP A 1 96 ? -21.704 3.703 9.645 1.00 97.94 96 ASP A C 1
ATOM 731 O O . ASP A 1 96 ? -22.740 4.120 10.158 1.00 97.94 96 ASP A O 1
ATOM 735 N N . GLN A 1 97 ? -21.648 2.474 9.115 1.00 97.88 97 GLN A N 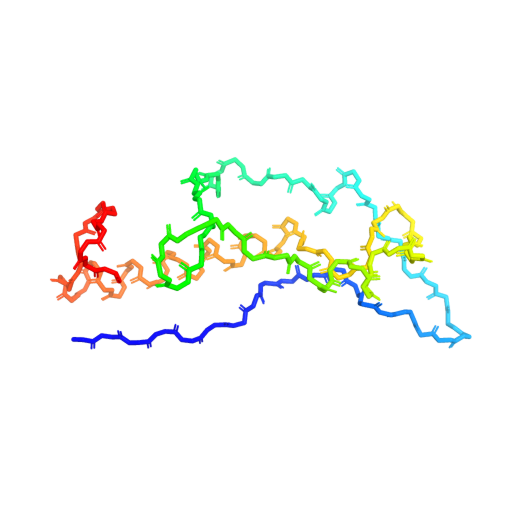1
ATOM 736 C CA . GLN A 1 97 ? -22.820 1.581 9.073 1.00 97.88 97 GLN A CA 1
ATOM 737 C C . GLN A 1 97 ? -22.982 0.717 10.324 1.00 97.88 97 GLN A C 1
ATOM 739 O O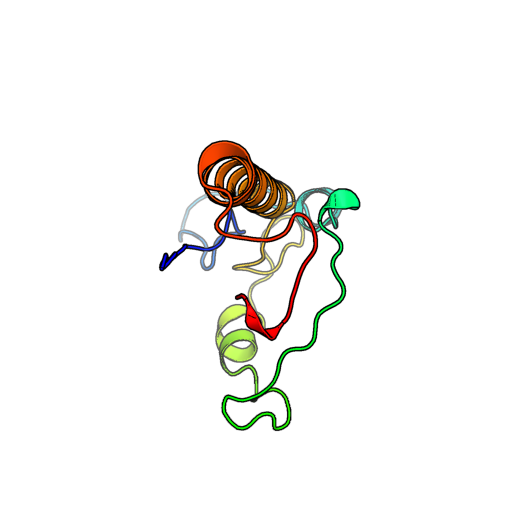 . GLN A 1 97 ? -24.106 0.464 10.756 1.00 97.88 97 GLN A O 1
ATOM 744 N N . PHE A 1 98 ? -21.878 0.194 10.861 1.00 97.06 98 PHE A N 1
ATOM 745 C CA . PHE A 1 98 ? -21.922 -0.774 11.957 1.00 97.06 98 PHE A CA 1
ATOM 746 C C . PHE A 1 98 ? -21.548 -0.209 13.321 1.00 97.06 98 PHE A C 1
ATOM 748 O O . PHE A 1 98 ? -21.771 -0.912 14.304 1.00 97.06 98 PHE A O 1
ATOM 755 N N . ASN A 1 99 ? -20.989 1.005 13.396 1.00 96.38 99 ASN A N 1
ATOM 756 C CA . ASN A 1 99 ? -20.465 1.580 14.638 1.00 96.38 99 ASN A CA 1
ATOM 757 C C . ASN A 1 99 ? -19.556 0.591 15.400 1.00 96.38 99 ASN A C 1
ATOM 759 O O . ASN A 1 99 ? -19.635 0.466 16.619 1.00 96.38 99 ASN A O 1
ATOM 763 N N . LEU A 1 100 ? -18.749 -0.184 14.666 1.00 96.19 100 LEU A N 1
ATOM 764 C CA . LEU A 1 100 ? -17.844 -1.187 15.232 1.00 96.19 100 LEU A CA 1
ATOM 765 C C . LEU A 1 100 ? -16.525 -0.556 15.693 1.00 96.19 100 LEU A C 1
ATOM 767 O O . LEU A 1 100 ? -15.911 -1.062 16.626 1.00 96.19 100 LEU A O 1
ATOM 771 N N . LEU A 1 101 ? -16.082 0.502 15.011 1.00 96.81 101 LEU A N 1
ATOM 772 C CA . LEU A 1 101 ? -14.833 1.210 15.276 1.00 96.81 101 LEU A CA 1
ATOM 773 C C . LEU A 1 101 ? -15.095 2.704 15.463 1.00 96.81 101 LEU A C 1
ATOM 775 O O . LEU A 1 101 ? -16.019 3.261 14.869 1.00 96.81 101 LEU A O 1
ATOM 779 N N . GLU A 1 102 ? -14.223 3.352 16.229 1.00 96.62 102 GLU A N 1
ATOM 780 C CA . GLU A 1 102 ? -14.222 4.803 16.368 1.00 96.62 102 GLU A CA 1
ATOM 781 C C . GLU A 1 102 ? -13.740 5.501 15.079 1.00 96.62 102 GLU A C 1
ATOM 783 O O . GLU A 1 102 ? -12.936 4.947 14.320 1.00 96.62 102 GLU A O 1
ATOM 788 N N . PRO A 1 103 ? -14.172 6.751 14.818 1.00 95.94 103 PRO A N 1
ATOM 789 C CA . PRO A 1 103 ? -13.741 7.515 13.647 1.00 95.94 103 PRO A CA 1
ATOM 790 C C . PRO A 1 103 ? -12.236 7.809 13.574 1.00 95.94 103 PRO A C 1
ATOM 792 O O . PRO A 1 103 ? -11.750 8.135 12.485 1.00 95.94 103 PRO A O 1
ATOM 795 N N . SER A 1 104 ? -11.531 7.745 14.708 1.00 94.94 104 SER A N 1
ATOM 796 C CA . SER A 1 104 ? -10.087 7.940 14.854 1.00 94.94 104 SER A CA 1
ATOM 797 C C . SER A 1 104 ? -9.401 6.638 15.275 1.00 94.94 104 SER A C 1
ATOM 799 O O . SER A 1 104 ? -9.998 5.797 15.943 1.00 94.94 104 SER A O 1
ATOM 801 N N . PHE A 1 105 ? -8.136 6.465 14.883 1.00 94.88 105 PHE A N 1
ATOM 802 C CA . PHE A 1 105 ? -7.363 5.271 15.226 1.00 94.88 105 PHE A CA 1
ATOM 803 C C . PHE A 1 105 ? -7.231 5.107 16.748 1.00 94.88 105 PHE A C 1
ATOM 805 O O . PHE A 1 105 ? -6.781 6.025 17.432 1.00 94.88 105 PHE A O 1
ATOM 812 N N . GLN A 1 106 ? -7.579 3.920 17.245 1.00 95.44 106 GLN A N 1
ATOM 813 C CA . GLN A 1 106 ? -7.403 3.496 18.632 1.00 95.44 106 GLN A CA 1
ATOM 814 C C . GLN A 1 106 ? -6.596 2.195 18.632 1.00 95.44 106 GLN A C 1
ATOM 816 O O . GLN A 1 106 ? -7.029 1.210 18.035 1.00 95.44 106 GLN A O 1
ATOM 821 N N . ALA A 1 107 ? -5.430 2.192 19.284 1.00 91.12 107 ALA A N 1
ATOM 822 C CA . ALA A 1 107 ? -4.496 1.063 19.233 1.00 91.12 107 ALA A CA 1
ATOM 823 C C . ALA A 1 107 ? -5.108 -0.247 19.758 1.00 91.12 107 ALA A C 1
ATOM 825 O O . ALA A 1 107 ? -4.846 -1.303 19.198 1.00 91.12 107 ALA A O 1
ATOM 826 N N . ASP A 1 108 ? -5.975 -0.166 20.769 1.00 93.25 108 ASP A N 1
ATOM 827 C CA . ASP A 1 108 ? -6.597 -1.337 21.398 1.00 93.25 108 ASP A CA 1
ATOM 828 C C . ASP A 1 108 ? -7.839 -1.853 20.641 1.00 93.25 108 ASP A C 1
ATOM 830 O O . ASP A 1 108 ? -8.493 -2.796 21.084 1.00 93.25 108 ASP A O 1
ATOM 834 N N . SER A 1 109 ? -8.214 -1.211 19.525 1.00 90.69 109 SER A N 1
ATOM 835 C CA . SER A 1 109 ? -9.422 -1.533 18.743 1.00 90.69 109 SER A CA 1
ATOM 836 C C . SER A 1 109 ? -9.140 -2.145 17.364 1.00 90.69 109 SER A C 1
ATOM 838 O O . SER A 1 109 ? -10.095 -2.450 16.646 1.00 90.69 109 SER A O 1
ATOM 840 N N . ILE A 1 110 ? -7.868 -2.302 16.980 1.00 86.19 110 ILE A N 1
ATOM 841 C CA . ILE A 1 110 ? -7.422 -2.808 15.667 1.00 86.19 110 ILE A CA 1
ATOM 842 C C . ILE A 1 110 ? -6.644 -4.114 15.826 1.00 86.19 110 ILE A C 1
ATOM 844 O O . ILE A 1 110 ? -5.796 -4.188 16.739 1.00 86.19 110 ILE A O 1
#

Sequence (110 aa):
MASVVIRHGSRTPVATTPNCEQANWDSSILLQTLPHADCPHKVVSLDGGPQPPLNFDLAYNKDKVLKGGCPGGQLTILGQEQMVQLGKRLRERYIDQFNLLEPSFQADSI

pLDDT: mean 90.71, std 11.16, range [50.03, 98.44]

Radius of gyration: 17.65 Å; Cα contacts (8 Å, |Δi|>4): 115; chains: 1; bounding box: 43×26×47 Å

Mean predicted aligned error: 5.01 Å

Organism: Trichoplax adhaerens (NCBI:txid10228)